Protein AF-B0CF46-F1 (afdb_monomer)

Foldseek 3Di:
DVVVLLVCLQVVPLVPQLVAADPQADPQSCLSNCLVVDDPVSSPVSSLQRPQKDWDDDWDDDPQKIWTWIDSHPPDPDIKIWIWGADPNDIHTRHIDD

Structure (mmCIF, N/CA/C/O backbone):
data_AF-B0CF46-F1
#
_entry.id   AF-B0CF46-F1
#
loop_
_atom_site.group_PDB
_atom_site.id
_atom_site.type_symbol
_atom_site.label_atom_id
_atom_site.label_alt_id
_atom_site.label_comp_id
_atom_site.label_asym_id
_atom_site.label_entity_id
_atom_site.label_seq_id
_atom_site.pdbx_PDB_ins_code
_atom_site.Cartn_x
_atom_site.Cartn_y
_atom_site.Cartn_z
_atom_site.occupancy
_atom_site.B_iso_or_equiv
_atom_site.auth_seq_id
_atom_site.auth_comp_id
_atom_site.auth_asym_id
_atom_site.auth_atom_id
_atom_site.pdbx_PDB_model_num
ATOM 1 N N . MET A 1 1 ? -2.254 -0.646 -8.490 1.00 84.44 1 MET A N 1
ATOM 2 C CA . MET A 1 1 ? -1.391 -1.182 -7.419 1.00 84.44 1 MET A CA 1
ATOM 3 C C . MET A 1 1 ? -1.564 -0.416 -6.115 1.00 84.44 1 MET A C 1
ATOM 5 O O . MET A 1 1 ? -2.171 -0.976 -5.222 1.00 84.44 1 MET A O 1
ATOM 9 N N . ILE A 1 2 ? -1.133 0.850 -6.019 1.00 91.19 2 ILE A N 1
ATOM 10 C CA . ILE A 1 2 ? -1.254 1.672 -4.793 1.00 91.19 2 ILE A CA 1
ATOM 11 C C . ILE A 1 2 ? -2.695 1.760 -4.276 1.00 91.19 2 ILE A C 1
ATOM 13 O O . ILE A 1 2 ? -2.926 1.624 -3.084 1.00 91.19 2 ILE A O 1
ATOM 17 N N . GLN A 1 3 ? -3.675 1.845 -5.179 1.00 91.56 3 GLN A N 1
ATOM 18 C CA . GLN A 1 3 ? -5.095 1.793 -4.821 1.00 91.56 3 GLN A CA 1
ATOM 19 C C . GLN A 1 3 ? -5.465 0.570 -3.958 1.00 91.56 3 GLN A C 1
ATOM 21 O O . GLN A 1 3 ? -6.285 0.693 -3.058 1.00 91.56 3 GLN A O 1
ATOM 26 N N . ARG A 1 4 ? -4.808 -0.585 -4.160 1.00 92.50 4 ARG A N 1
ATOM 27 C CA . ARG A 1 4 ? -5.056 -1.795 -3.360 1.00 92.50 4 ARG A CA 1
ATOM 28 C C . ARG A 1 4 ? -4.682 -1.609 -1.893 1.00 92.50 4 ARG A C 1
ATOM 30 O O . ARG A 1 4 ? -5.364 -2.160 -1.050 1.00 92.50 4 ARG A O 1
ATOM 37 N N . ILE A 1 5 ? -3.658 -0.812 -1.586 1.00 92.81 5 ILE A N 1
ATOM 38 C CA . ILE A 1 5 ? -3.268 -0.484 -0.204 1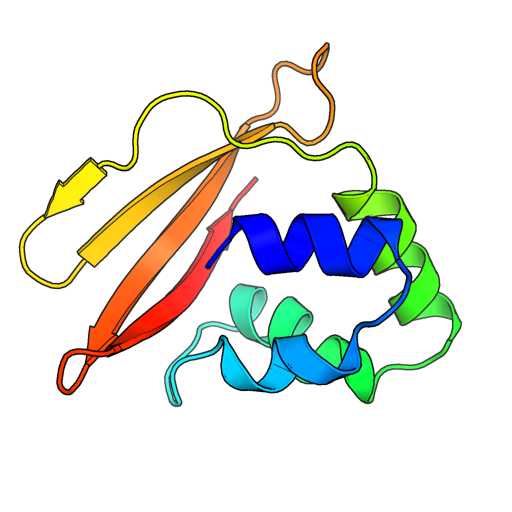.00 92.81 5 ILE A CA 1
ATOM 39 C C . ILE A 1 5 ? -4.436 0.221 0.498 1.00 92.81 5 ILE A C 1
ATOM 41 O O . ILE A 1 5 ? -4.824 -0.146 1.605 1.00 92.81 5 ILE A O 1
ATOM 45 N N . PHE A 1 6 ? -5.044 1.196 -0.181 1.00 93.69 6 PHE A N 1
ATOM 46 C CA . PHE A 1 6 ? -6.148 1.987 0.366 1.00 93.69 6 PHE A CA 1
ATOM 47 C C . PHE A 1 6 ? -7.448 1.180 0.433 1.00 93.69 6 PHE A C 1
ATOM 49 O O . PHE A 1 6 ? -8.193 1.275 1.406 1.00 93.69 6 PHE A O 1
ATOM 56 N N . ASP A 1 7 ? -7.719 0.349 -0.572 1.00 94.25 7 ASP A N 1
ATOM 57 C CA . ASP A 1 7 ? -8.897 -0.519 -0.586 1.00 94.25 7 ASP A CA 1
ATOM 58 C C . ASP A 1 7 ? -8.802 -1.612 0.493 1.00 94.25 7 ASP A C 1
ATOM 60 O O . ASP A 1 7 ? -9.790 -1.892 1.174 1.00 94.25 7 ASP A O 1
ATOM 64 N N . SER A 1 8 ? -7.610 -2.170 0.722 1.00 94.25 8 SER A N 1
ATOM 65 C CA . SER A 1 8 ? -7.331 -3.090 1.830 1.00 94.25 8 SER A CA 1
ATOM 66 C C . SER A 1 8 ? -7.552 -2.439 3.192 1.00 94.25 8 SER A C 1
ATOM 68 O O . SER A 1 8 ? -8.139 -3.062 4.071 1.00 94.25 8 SER A O 1
ATOM 70 N N . ALA A 1 9 ? -7.170 -1.170 3.373 1.00 93.50 9 ALA A N 1
ATOM 71 C CA . ALA A 1 9 ? -7.468 -0.441 4.606 1.00 93.50 9 ALA A CA 1
ATOM 72 C C . ALA A 1 9 ? -8.986 -0.269 4.821 1.00 93.50 9 ALA A C 1
ATOM 74 O O . ALA A 1 9 ? -9.491 -0.517 5.913 1.00 93.50 9 ALA A O 1
ATOM 75 N N . LYS A 1 10 ? -9.738 0.078 3.768 1.00 93.62 10 LYS A N 1
ATOM 76 C CA . LYS A 1 10 ? -11.204 0.250 3.834 1.00 93.62 10 LYS A CA 1
ATOM 77 C C . LYS A 1 10 ? -11.953 -1.051 4.113 1.00 93.62 10 LYS A C 1
ATOM 79 O O . LYS A 1 10 ? -12.924 -1.054 4.863 1.00 93.62 10 LYS A O 1
ATOM 84 N N . THR A 1 11 ? -11.523 -2.143 3.489 1.00 95.44 11 THR A N 1
ATOM 85 C CA . THR A 1 11 ? -12.149 -3.470 3.625 1.00 95.44 11 THR A CA 1
ATOM 86 C C . THR A 1 11 ? -11.623 -4.259 4.820 1.00 95.44 11 THR A C 1
ATOM 88 O O . THR A 1 11 ? -12.223 -5.263 5.194 1.00 95.44 11 THR A O 1
ATOM 91 N N . LYS A 1 12 ? -10.516 -3.806 5.423 1.00 93.62 12 LYS A N 1
ATOM 92 C CA . LYS A 1 12 ? -9.726 -4.518 6.438 1.00 93.62 12 LYS A CA 1
ATOM 93 C C . LYS A 1 12 ? -9.164 -5.866 5.957 1.00 93.62 12 LYS A C 1
ATOM 95 O O . LYS A 1 12 ? -8.689 -6.650 6.774 1.00 93.62 12 LYS A O 1
ATOM 100 N N . ASP A 1 13 ? -9.166 -6.127 4.647 1.00 94.69 13 ASP A N 1
ATOM 101 C CA . ASP A 1 13 ? -8.516 -7.296 4.055 1.00 94.69 13 ASP A CA 1
ATOM 102 C C . ASP A 1 13 ? -7.078 -6.959 3.645 1.00 94.69 13 ASP A C 1
ATOM 104 O O . ASP A 1 13 ? -6.813 -6.395 2.580 1.00 94.69 13 ASP A O 1
ATOM 108 N N . LEU A 1 14 ? -6.136 -7.319 4.516 1.00 93.38 14 LEU A N 1
ATOM 109 C CA . LEU A 1 14 ? -4.705 -7.076 4.329 1.00 93.38 14 LEU A CA 1
ATOM 110 C C . LEU A 1 14 ? -3.973 -8.250 3.651 1.00 93.38 14 LEU A C 1
ATOM 112 O O . LEU A 1 14 ? -2.782 -8.148 3.364 1.00 93.38 14 LEU A O 1
ATOM 116 N N . SER A 1 15 ? -4.669 -9.359 3.371 1.00 90.94 15 SER A N 1
ATOM 117 C CA . SER A 1 15 ? -4.061 -10.623 2.916 1.00 90.94 15 SER A CA 1
ATOM 118 C C . SER A 1 15 ? -3.351 -10.518 1.562 1.00 90.94 15 SER A C 1
ATOM 120 O O . SER A 1 15 ? -2.452 -11.298 1.252 1.00 90.94 15 SER A O 1
ATOM 122 N N . GLN A 1 16 ? -3.750 -9.543 0.743 1.00 88.00 16 GLN A N 1
ATOM 123 C CA . GLN A 1 16 ? -3.242 -9.358 -0.616 1.00 88.00 16 GLN A CA 1
ATOM 124 C C . GLN A 1 16 ? -2.038 -8.409 -0.695 1.00 88.00 16 GLN A C 1
ATOM 126 O O . GLN A 1 16 ? -1.457 -8.263 -1.774 1.00 88.00 16 GLN A O 1
ATOM 131 N N . LEU A 1 17 ? -1.665 -7.754 0.411 1.00 90.75 17 LEU A N 1
ATOM 132 C CA . LEU A 1 17 ? -0.616 -6.731 0.411 1.00 90.75 17 LEU A CA 1
ATOM 133 C C . LEU A 1 17 ? 0.798 -7.319 0.349 1.00 90.75 17 LEU A C 1
ATOM 135 O O . LEU A 1 17 ? 1.688 -6.691 -0.217 1.00 90.75 17 LEU A O 1
ATOM 139 N N . SER A 1 18 ? 0.984 -8.559 0.803 1.00 87.25 18 SER A N 1
ATOM 140 C CA . SER A 1 18 ? 2.261 -9.288 0.726 1.00 87.25 18 SER A CA 1
ATOM 141 C C . SER A 1 18 ? 2.806 -9.448 -0.691 1.00 87.25 18 SER A C 1
ATOM 143 O O . SER A 1 18 ? 4.011 -9.566 -0.889 1.00 87.25 18 SER A O 1
ATOM 145 N N . ARG A 1 19 ? 1.938 -9.380 -1.705 1.00 85.81 19 ARG A N 1
ATOM 146 C CA . ARG A 1 19 ? 2.311 -9.509 -3.122 1.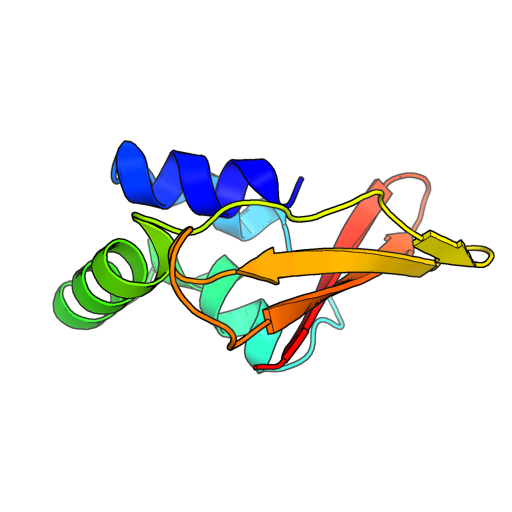00 85.81 19 ARG A CA 1
ATOM 147 C C . ARG A 1 19 ? 2.760 -8.194 -3.761 1.00 85.81 19 ARG A C 1
ATOM 149 O O . ARG A 1 19 ? 3.003 -8.163 -4.963 1.00 85.81 19 ARG A O 1
ATOM 156 N N . LEU A 1 20 ? 2.787 -7.098 -3.000 1.00 86.06 20 LEU A N 1
ATOM 157 C CA . LEU A 1 20 ? 3.074 -5.769 -3.533 1.00 86.06 20 LEU A CA 1
ATOM 158 C C . LEU A 1 20 ? 4.563 -5.410 -3.501 1.00 86.06 20 LEU A C 1
ATOM 160 O O . LEU A 1 20 ? 4.974 -4.549 -4.270 1.00 86.06 20 LEU A O 1
ATOM 164 N N . CYS A 1 21 ? 5.382 -6.021 -2.651 1.00 82.00 21 CYS A N 1
ATOM 165 C CA . CYS A 1 21 ? 6.780 -5.611 -2.518 1.00 82.00 21 CYS A CA 1
ATOM 166 C C . CYS A 1 21 ? 7.692 -6.334 -3.498 1.00 82.00 21 CYS A C 1
ATOM 168 O O . CYS A 1 21 ? 7.514 -7.518 -3.783 1.00 82.00 21 CYS A O 1
ATOM 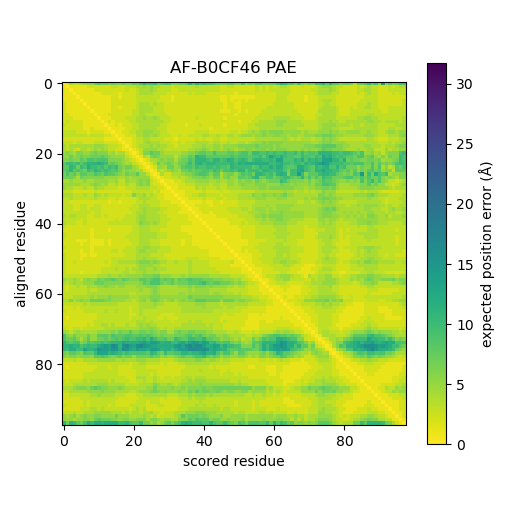170 N N . ALA A 1 22 ? 8.695 -5.603 -3.977 1.00 74.06 22 ALA A N 1
ATOM 171 C CA . ALA A 1 22 ? 9.838 -6.211 -4.636 1.00 74.06 22 ALA A CA 1
ATOM 172 C C . ALA A 1 22 ? 10.666 -6.982 -3.591 1.00 74.06 22 ALA A C 1
ATOM 174 O O . ALA A 1 22 ? 10.676 -6.576 -2.426 1.00 74.06 22 ALA A O 1
ATOM 175 N N . PRO A 1 23 ? 11.420 -8.026 -3.974 1.00 72.25 23 PRO A N 1
ATOM 176 C CA . PRO A 1 23 ? 12.359 -8.694 -3.064 1.00 72.25 23 PRO A CA 1
ATOM 177 C C . PRO A 1 23 ? 13.362 -7.735 -2.393 1.00 72.25 23 PRO A C 1
ATOM 179 O O . PRO A 1 23 ? 13.799 -7.970 -1.273 1.00 72.25 23 PRO A O 1
ATOM 182 N N . GLN A 1 24 ? 13.699 -6.640 -3.074 1.00 72.94 24 GLN A N 1
ATOM 183 C CA . GLN A 1 24 ? 14.607 -5.573 -2.646 1.00 72.94 24 GLN A CA 1
ATOM 184 C C . GLN A 1 24 ? 13.874 -4.295 -2.205 1.00 72.94 24 GLN A C 1
ATOM 186 O O . GLN A 1 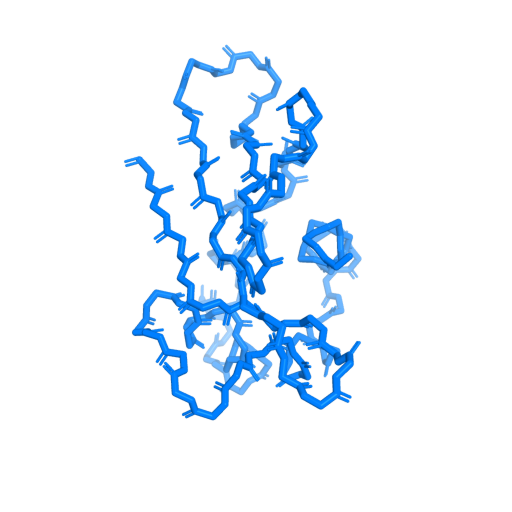24 ? 14.417 -3.194 -2.308 1.00 72.94 24 GLN A O 1
ATOM 191 N N . ALA A 1 25 ? 12.622 -4.421 -1.765 1.00 79.44 25 ALA A N 1
ATOM 192 C CA . ALA A 1 25 ? 11.867 -3.322 -1.181 1.00 79.44 25 ALA A CA 1
ATOM 193 C C . ALA A 1 25 ? 12.598 -2.723 0.038 1.00 79.44 25 ALA A C 1
ATOM 195 O O . ALA A 1 25 ? 13.178 -3.435 0.860 1.00 79.44 25 ALA A O 1
ATOM 196 N N . GLU A 1 26 ? 12.574 -1.394 0.156 1.00 82.25 26 GLU A N 1
ATOM 197 C CA . GLU A 1 26 ? 13.084 -0.713 1.344 1.00 82.25 26 GLU A CA 1
ATOM 198 C C . GLU A 1 26 ? 12.163 -0.968 2.545 1.00 82.25 26 GLU A C 1
ATOM 200 O O . GLU A 1 26 ? 10.978 -1.280 2.406 1.00 82.25 26 GLU A O 1
ATOM 205 N N . THR A 1 27 ? 12.687 -0.737 3.750 1.00 76.94 27 THR A N 1
ATOM 206 C CA . THR A 1 27 ? 11.978 -0.955 5.019 1.00 76.94 27 THR A CA 1
ATOM 207 C C . THR A 1 27 ? 10.587 -0.319 5.059 1.00 76.94 27 THR A C 1
ATOM 209 O O . THR A 1 27 ? 9.666 -0.899 5.629 1.00 76.94 27 THR A O 1
ATOM 212 N N . THR A 1 28 ? 10.397 0.853 4.442 1.00 79.81 28 THR A N 1
ATOM 213 C CA . THR A 1 28 ? 9.079 1.503 4.407 1.00 79.81 28 THR A CA 1
ATOM 214 C C . THR A 1 28 ? 8.074 0.696 3.591 1.00 79.81 28 THR A C 1
ATOM 216 O O . THR A 1 28 ? 6.950 0.498 4.037 1.00 79.81 28 THR A O 1
ATOM 219 N N . ALA A 1 29 ? 8.466 0.146 2.443 1.00 82.12 29 ALA A N 1
ATOM 220 C CA . ALA A 1 29 ? 7.602 -0.744 1.677 1.00 82.12 29 ALA A CA 1
ATOM 221 C C . ALA A 1 29 ? 7.321 -2.060 2.427 1.00 82.12 29 ALA A C 1
ATOM 223 O O . ALA A 1 29 ? 6.174 -2.510 2.423 1.00 82.12 29 ALA A O 1
ATOM 224 N N . ASN A 1 30 ? 8.299 -2.611 3.156 1.00 82.38 30 ASN A N 1
ATOM 225 C CA . ASN A 1 30 ? 8.117 -3.849 3.930 1.00 82.38 30 ASN A CA 1
ATOM 226 C C . ASN A 1 30 ? 6.986 -3.742 4.961 1.00 82.38 30 ASN A C 1
ATOM 228 O O . ASN A 1 30 ? 6.200 -4.677 5.091 1.00 82.38 30 ASN A O 1
ATOM 232 N N . ILE A 1 31 ? 6.811 -2.576 5.601 1.00 85.69 31 ILE A N 1
ATOM 233 C CA . ILE A 1 31 ? 5.693 -2.332 6.535 1.00 85.69 31 ILE A CA 1
ATOM 234 C C . ILE A 1 31 ? 4.336 -2.605 5.871 1.00 85.69 31 ILE A C 1
ATOM 236 O O . ILE A 1 31 ? 3.435 -3.123 6.521 1.00 85.69 31 ILE A O 1
ATOM 240 N N . ILE A 1 32 ? 4.171 -2.263 4.590 1.00 88.06 32 ILE A N 1
ATOM 241 C CA . ILE A 1 32 ? 2.916 -2.486 3.857 1.00 88.06 32 ILE A CA 1
ATOM 242 C C . ILE A 1 32 ? 2.745 -3.963 3.499 1.00 88.06 32 ILE A C 1
ATOM 244 O O . ILE A 1 32 ? 1.631 -4.475 3.539 1.00 88.06 32 ILE A O 1
ATOM 248 N N . CYS A 1 33 ? 3.821 -4.650 3.135 1.00 86.62 33 CYS A N 1
ATOM 249 C CA . CYS A 1 33 ? 3.737 -6.010 2.607 1.00 86.62 33 CYS A CA 1
ATOM 250 C C . CYS A 1 33 ? 3.685 -7.079 3.700 1.00 86.62 33 CYS A C 1
ATOM 252 O O . CYS A 1 33 ? 3.069 -8.123 3.512 1.00 86.62 33 CYS A O 1
ATOM 254 N N . GLU A 1 34 ? 4.256 -6.803 4.866 1.00 90.19 34 GLU A N 1
ATOM 255 C CA . GLU A 1 34 ? 4.261 -7.724 6.007 1.00 90.19 34 GLU A CA 1
ATOM 256 C C . GLU A 1 34 ? 3.079 -7.492 6.957 1.00 90.19 34 GLU A C 1
ATOM 258 O O . GLU A 1 34 ? 2.885 -8.242 7.914 1.00 90.19 34 GLU A O 1
ATOM 263 N N . ILE A 1 35 ? 2.240 -6.483 6.695 1.00 93.31 35 ILE A N 1
ATOM 264 C CA . ILE A 1 35 ? 1.151 -6.108 7.603 1.00 93.31 35 ILE A CA 1
ATOM 265 C C . ILE A 1 35 ? 0.121 -7.231 7.814 1.00 93.31 35 ILE A C 1
ATOM 267 O O . ILE A 1 35 ? -0.549 -7.252 8.846 1.00 93.31 35 ILE A O 1
ATOM 271 N N . SER A 1 36 ? 0.001 -8.200 6.894 1.00 91.19 36 SER A N 1
ATOM 272 C CA 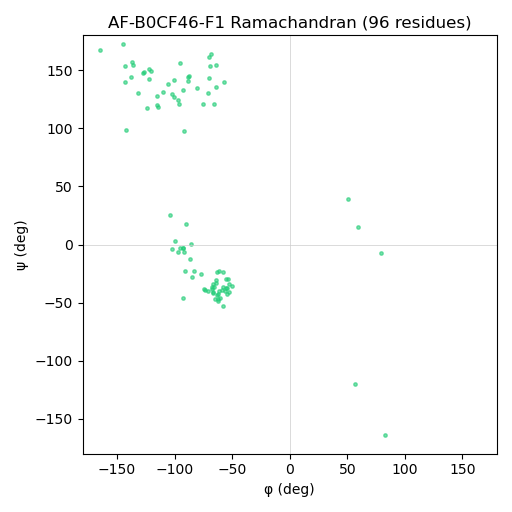. SER A 1 36 ? -0.872 -9.368 7.098 1.00 91.19 36 SER A CA 1
ATOM 273 C C . SER A 1 36 ? -0.425 -10.240 8.274 1.00 91.19 36 SER A C 1
ATOM 275 O O . SER A 1 36 ? -1.278 -10.799 8.965 1.00 91.19 36 SER A O 1
ATOM 277 N N . GLU A 1 37 ? 0.877 -10.286 8.556 1.00 92.00 37 GLU A N 1
ATOM 278 C CA . GLU A 1 37 ? 1.495 -11.098 9.615 1.00 92.00 37 GLU A CA 1
ATOM 279 C C . GLU A 1 37 ? 1.749 -10.298 10.904 1.00 92.00 37 GLU A C 1
ATOM 281 O O . GLU A 1 37 ? 2.122 -10.858 11.933 1.00 92.00 37 GLU A O 1
ATOM 286 N N . ALA A 1 38 ? 1.520 -8.984 10.870 1.00 92.81 38 ALA A N 1
ATOM 287 C CA . ALA A 1 38 ? 1.736 -8.095 12.003 1.00 92.81 38 ALA A CA 1
ATOM 288 C C . ALA A 1 38 ? 0.749 -8.338 13.163 1.00 92.81 38 ALA A C 1
ATOM 290 O O . ALA A 1 38 ? -0.314 -8.960 13.011 1.00 92.81 38 ALA A O 1
ATOM 291 N N . GLN A 1 39 ? 1.090 -7.796 14.336 1.00 95.44 39 GLN A N 1
ATOM 292 C CA . GLN A 1 39 ? 0.224 -7.841 15.514 1.00 95.44 39 GLN A CA 1
ATOM 293 C C . GLN A 1 39 ? -1.081 -7.055 15.281 1.00 95.44 39 GLN A C 1
ATOM 295 O O . GLN A 1 39 ? -1.109 -6.128 14.463 1.00 95.44 39 GLN A O 1
ATOM 300 N N . PRO A 1 40 ? -2.178 -7.394 15.987 1.00 94.88 40 PRO A N 1
ATOM 301 C CA . PRO A 1 40 ? -3.466 -6.722 15.811 1.00 94.88 40 PRO A CA 1
ATOM 302 C C . PRO A 1 40 ? -3.406 -5.192 15.936 1.00 94.88 40 PRO A C 1
ATOM 304 O O . PRO A 1 40 ? -3.985 -4.496 15.106 1.00 94.88 40 PRO A O 1
ATOM 307 N N . ASP A 1 41 ? -2.645 -4.655 16.893 1.00 95.50 41 ASP A N 1
ATOM 308 C CA . ASP A 1 41 ? -2.514 -3.205 17.096 1.00 95.50 41 ASP A CA 1
ATOM 309 C C . ASP A 1 41 ? -1.802 -2.509 15.922 1.00 95.50 41 ASP A C 1
ATOM 311 O O . ASP A 1 41 ? -2.115 -1.373 15.564 1.00 95.50 41 ASP A O 1
ATOM 315 N N . GLN A 1 42 ? -0.844 -3.190 15.291 1.00 93.50 42 GLN A N 1
ATOM 316 C CA . GLN A 1 42 ? -0.139 -2.691 14.113 1.00 93.50 42 GLN A CA 1
ATOM 317 C C . GLN A 1 42 ? -1.062 -2.679 12.892 1.00 93.50 42 GLN A C 1
ATOM 319 O O . GLN A 1 42 ? -1.054 -1.713 12.127 1.00 93.50 42 GLN A O 1
ATOM 324 N N . LYS A 1 43 ? -1.896 -3.714 12.738 1.00 94.62 43 LYS A N 1
ATOM 325 C CA . LYS A 1 43 ? -2.923 -3.786 11.688 1.00 94.62 43 LYS A CA 1
ATOM 326 C C . LYS A 1 43 ? -3.954 -2.672 11.832 1.00 94.62 43 LYS A C 1
ATOM 328 O O . LYS A 1 43 ? -4.301 -2.043 10.836 1.00 94.62 43 LYS A O 1
ATOM 333 N N . GLU A 1 44 ? -4.402 -2.389 13.053 1.00 95.44 44 GLU A N 1
ATOM 334 C CA . GLU A 1 44 ? -5.315 -1.273 13.331 1.00 95.44 44 GLU A CA 1
ATOM 335 C C . GLU A 1 44 ? -4.680 0.074 12.980 1.00 95.44 44 GLU A C 1
ATOM 337 O O . GLU A 1 44 ? -5.255 0.831 12.202 1.00 95.44 44 GLU A O 1
ATOM 342 N N . LYS A 1 45 ? -3.444 0.328 13.432 1.00 93.12 45 LYS A N 1
ATOM 343 C CA . LYS A 1 45 ? -2.698 1.545 13.066 1.00 93.12 45 LYS A CA 1
ATOM 344 C C . LYS A 1 45 ? -2.554 1.704 11.554 1.00 93.12 45 LYS A C 1
ATOM 346 O O . LYS A 1 45 ? -2.652 2.817 11.045 1.00 93.12 45 LYS A O 1
ATOM 351 N N . PHE A 1 46 ? -2.314 0.614 10.827 1.00 93.19 46 PHE A N 1
ATOM 352 C CA . PHE A 1 46 ? -2.240 0.635 9.368 1.00 93.19 46 PHE A CA 1
ATOM 353 C C . PHE A 1 46 ? -3.580 1.005 8.730 1.00 93.19 46 PHE A C 1
ATOM 355 O O . PHE A 1 46 ? -3.620 1.851 7.834 1.00 93.19 46 PHE A O 1
ATOM 362 N N . VAL A 1 47 ? -4.669 0.380 9.190 1.00 94.75 47 VAL A N 1
ATOM 363 C CA . VAL A 1 47 ? -6.021 0.682 8.714 1.00 94.75 47 VAL A CA 1
ATOM 364 C C . VAL A 1 47 ? -6.318 2.156 8.945 1.00 94.75 47 VAL A C 1
ATOM 366 O O . VAL A 1 47 ? -6.612 2.854 7.981 1.00 94.75 47 VAL A O 1
ATOM 369 N N . ASP A 1 48 ? -6.146 2.651 10.168 1.00 92.88 48 ASP A N 1
ATOM 370 C CA . ASP A 1 48 ? -6.421 4.047 10.517 1.00 92.88 48 ASP A CA 1
ATOM 371 C C . ASP A 1 48 ? -5.587 5.024 9.684 1.00 92.88 48 ASP A C 1
ATOM 373 O O . ASP A 1 48 ? -6.093 6.045 9.217 1.00 92.88 48 ASP A O 1
ATOM 377 N N . ARG A 1 49 ? -4.319 4.679 9.432 1.00 89.31 49 ARG A N 1
ATOM 378 C CA . ARG A 1 49 ? -3.402 5.474 8.611 1.00 89.31 49 ARG A CA 1
ATOM 379 C C . ARG A 1 49 ? -3.894 5.614 7.169 1.00 89.31 49 ARG A C 1
ATOM 381 O O . ARG A 1 49 ? -3.888 6.715 6.629 1.00 89.31 49 ARG A O 1
ATOM 388 N N . PHE A 1 50 ? -4.318 4.526 6.529 1.00 92.19 50 PHE A N 1
ATOM 389 C CA . PHE A 1 50 ? -4.634 4.528 5.095 1.00 92.19 50 PHE A CA 1
ATOM 390 C C . PHE A 1 50 ? -6.132 4.583 4.766 1.00 92.19 50 PHE A C 1
ATOM 392 O O . PHE A 1 50 ? -6.485 4.711 3.593 1.00 92.19 50 PHE A O 1
ATOM 399 N N . LEU A 1 51 ? -7.018 4.546 5.767 1.00 93.88 51 LEU A N 1
ATOM 400 C CA . LEU A 1 51 ? -8.474 4.511 5.591 1.00 93.88 51 LEU A CA 1
ATOM 401 C C . LEU A 1 51 ? -8.996 5.659 4.718 1.00 93.88 51 LEU A C 1
ATOM 403 O O . LEU A 1 51 ? -9.854 5.454 3.854 1.00 93.88 51 LEU A O 1
ATOM 407 N N . THR A 1 52 ? -8.471 6.867 4.933 1.00 92.25 52 THR A N 1
ATOM 408 C CA . THR A 1 52 ? -8.880 8.074 4.200 1.00 92.25 52 THR A CA 1
ATOM 409 C C . THR A 1 52 ? -7.931 8.455 3.069 1.00 92.25 52 THR A C 1
ATOM 411 O O . THR A 1 52 ? -8.146 9.488 2.430 1.00 92.25 52 THR A O 1
ATOM 414 N N . ALA A 1 53 ? -6.897 7.648 2.816 1.00 92.06 53 ALA A N 1
ATOM 415 C CA . ALA A 1 53 ? -5.868 7.982 1.848 1.00 92.06 53 ALA A CA 1
ATOM 416 C C . ALA A 1 53 ? -6.401 7.925 0.410 1.00 92.06 53 ALA A C 1
ATOM 418 O O . ALA A 1 53 ? -7.243 7.090 0.057 1.00 92.06 53 ALA A O 1
ATOM 419 N N . GLN A 1 54 ? -5.919 8.841 -0.430 1.00 92.75 54 GLN A N 1
ATOM 420 C CA . GLN A 1 54 ? -6.349 8.965 -1.823 1.00 92.75 54 GLN A CA 1
ATOM 421 C C . GLN A 1 54 ? -5.187 9.344 -2.732 1.00 92.75 54 GLN A C 1
ATOM 423 O O . GLN A 1 54 ? -4.361 10.187 -2.386 1.00 92.75 54 GLN A O 1
ATOM 428 N N . ILE A 1 55 ? -5.147 8.741 -3.922 1.00 93.19 55 ILE A N 1
ATOM 429 C CA . ILE A 1 55 ? -4.202 9.122 -4.976 1.00 93.19 55 ILE A CA 1
ATOM 430 C C . ILE A 1 55 ? -4.515 10.553 -5.417 1.00 93.19 55 ILE A C 1
ATOM 432 O O . ILE A 1 55 ? -5.674 10.910 -5.629 1.00 93.19 55 ILE A O 1
ATOM 436 N N . ARG A 1 56 ? -3.472 11.370 -5.571 1.00 90.69 56 ARG A N 1
ATOM 437 C CA . ARG A 1 56 ? -3.573 12.765 -5.989 1.00 90.69 56 ARG A CA 1
ATOM 438 C C . ARG A 1 56 ? -2.720 13.002 -7.226 1.00 90.69 56 ARG A C 1
ATOM 440 O O . ARG A 1 56 ? -1.497 12.922 -7.174 1.00 90.69 56 ARG A O 1
ATOM 447 N N . GLY A 1 57 ? -3.379 13.381 -8.316 1.00 87.31 57 GLY A N 1
ATOM 448 C CA . GLY A 1 57 ? -2.725 13.628 -9.597 1.00 87.31 57 GLY A CA 1
ATOM 449 C C . GLY A 1 57 ? -2.489 12.349 -10.400 1.00 87.31 57 GLY A C 1
ATOM 450 O O . GLY A 1 57 ? -3.109 11.317 -10.153 1.00 87.31 57 GLY A O 1
ATOM 451 N N . SER A 1 58 ? -1.614 12.455 -11.398 1.00 89.88 58 SER A N 1
ATOM 452 C CA . SER A 1 58 ? -1.274 11.352 -12.302 1.00 89.88 58 SER A CA 1
ATOM 453 C C . SER A 1 58 ? -0.021 10.616 -11.833 1.00 89.88 58 SER A C 1
ATOM 455 O O . SER A 1 58 ? 0.817 11.181 -11.132 1.00 89.88 58 SER A O 1
ATOM 457 N N . THR A 1 59 ? 0.116 9.353 -12.235 1.00 94.44 59 THR A N 1
ATOM 458 C CA . THR A 1 59 ? 1.356 8.590 -12.049 1.00 94.44 59 THR A CA 1
ATOM 459 C C . THR A 1 59 ? 2.440 9.114 -12.988 1.00 94.44 59 THR A C 1
ATOM 461 O O . THR A 1 59 ? 2.210 9.253 -14.188 1.00 94.44 59 THR A O 1
ATOM 464 N N . GLU A 1 60 ? 3.620 9.387 -12.443 1.00 95.75 60 GLU A N 1
ATOM 465 C CA . GLU A 1 60 ? 4.794 9.834 -13.195 1.00 95.75 60 GLU A CA 1
ATOM 466 C C . GLU A 1 60 ? 5.680 8.619 -13.494 1.00 95.75 60 GLU A C 1
ATOM 468 O O . GLU A 1 60 ? 6.111 7.941 -12.565 1.00 95.75 60 GLU A O 1
ATOM 473 N N . PHE A 1 61 ? 5.950 8.328 -14.768 1.00 95.31 61 PHE A N 1
ATOM 474 C CA . PHE A 1 61 ? 6.788 7.198 -15.186 1.00 95.31 61 PHE A CA 1
ATOM 475 C C . PHE A 1 61 ? 8.158 7.682 -15.668 1.00 95.31 61 PHE A C 1
ATOM 477 O O . PHE A 1 61 ? 8.246 8.656 -16.413 1.00 95.31 61 PHE A O 1
ATOM 484 N N . SER A 1 62 ? 9.220 6.974 -15.284 1.00 93.62 62 SER A N 1
ATOM 485 C CA . SER A 1 62 ? 10.588 7.213 -15.749 1.00 93.62 62 SER A CA 1
ATOM 486 C C . SER A 1 62 ? 11.306 5.877 -15.937 1.00 93.62 62 SER A C 1
ATOM 488 O O . SER A 1 62 ? 11.762 5.250 -14.976 1.00 93.62 62 SER A O 1
ATOM 490 N N . GLY A 1 63 ? 11.353 5.401 -17.184 1.00 94.06 63 GLY A N 1
ATOM 491 C CA . GLY A 1 63 ? 11.890 4.081 -17.518 1.00 94.06 63 GLY A CA 1
ATOM 492 C C . GLY A 1 63 ? 11.164 2.972 -16.753 1.00 94.06 63 GLY A C 1
ATOM 493 O O . GLY A 1 63 ? 9.948 2.837 -16.856 1.00 94.06 63 GLY A O 1
ATOM 494 N N . TYR A 1 64 ? 11.913 2.217 -15.950 1.00 94.56 64 TYR A N 1
ATOM 495 C CA . TYR A 1 64 ? 11.396 1.135 -15.104 1.00 94.56 64 TYR A CA 1
ATOM 496 C C . TYR A 1 64 ? 10.974 1.601 -13.707 1.00 94.56 64 TYR A C 1
ATOM 498 O O . TYR A 1 64 ? 10.858 0.788 -12.798 1.00 94.56 64 TYR A O 1
ATOM 506 N N . THR A 1 65 ? 10.766 2.901 -13.504 1.00 94.62 65 THR A N 1
ATOM 507 C CA . THR A 1 65 ? 10.306 3.454 -12.225 1.00 94.62 65 THR A CA 1
ATOM 508 C C . THR A 1 65 ? 9.009 4.230 -12.402 1.00 94.62 65 THR A C 1
ATOM 510 O O . THR A 1 65 ? 8.748 4.793 -13.470 1.00 94.62 65 THR A O 1
ATOM 513 N N . ALA A 1 66 ? 8.186 4.263 -11.356 1.00 95.81 66 ALA A N 1
ATOM 514 C CA . ALA A 1 66 ? 6.981 5.077 -11.318 1.00 95.81 66 ALA A CA 1
ATOM 515 C C . ALA A 1 66 ? 6.822 5.760 -9.958 1.00 95.81 66 ALA A C 1
ATOM 517 O O . ALA A 1 66 ? 7.137 5.187 -8.920 1.00 95.81 66 ALA A O 1
ATOM 518 N N . THR A 1 67 ? 6.305 6.984 -9.961 1.00 96.06 67 THR A N 1
ATOM 519 C CA . THR A 1 67 ? 5.961 7.737 -8.756 1.00 96.06 67 THR A CA 1
ATOM 520 C C . THR A 1 67 ? 4.457 7.967 -8.707 1.00 96.06 67 THR A C 1
ATOM 522 O O . THR A 1 67 ? 3.859 8.485 -9.651 1.00 96.06 67 THR A O 1
ATOM 525 N N . VAL A 1 68 ? 3.840 7.613 -7.581 1.00 95.50 68 VAL A N 1
ATOM 526 C CA . VAL A 1 68 ? 2.433 7.901 -7.291 1.00 95.50 68 VAL A CA 1
ATOM 527 C C . VAL A 1 68 ? 2.367 8.845 -6.102 1.00 95.50 68 VAL A C 1
ATOM 529 O O . VAL A 1 68 ? 2.827 8.520 -5.009 1.00 95.50 68 VAL A O 1
ATOM 532 N N . LYS A 1 69 ? 1.771 10.015 -6.318 1.00 94.19 69 LYS A N 1
ATOM 533 C CA . LYS A 1 69 ? 1.466 10.970 -5.254 1.00 94.19 69 LYS A CA 1
ATOM 534 C C . LYS A 1 69 ? 0.092 10.659 -4.673 1.00 94.19 69 LYS A C 1
ATOM 536 O O . LYS A 1 69 ? -0.845 10.321 -5.396 1.00 94.19 69 LYS A O 1
ATOM 541 N N . ALA A 1 70 ? -0.029 10.774 -3.365 1.00 93.44 70 ALA A N 1
ATOM 542 C CA . ALA A 1 70 ? -1.268 10.587 -2.632 1.00 93.44 70 ALA A CA 1
ATOM 543 C C . ALA A 1 70 ? -1.329 11.558 -1.452 1.00 93.44 70 ALA A C 1
ATOM 545 O O . ALA A 1 70 ? -0.369 12.262 -1.157 1.00 93.44 70 ALA A O 1
ATOM 546 N N . VAL A 1 71 ? -2.473 11.612 -0.789 1.00 92.62 71 VAL A N 1
ATOM 547 C CA . VAL A 1 71 ? -2.679 12.347 0.460 1.00 92.62 71 VAL A CA 1
ATOM 548 C C . VAL A 1 71 ? -3.287 11.411 1.489 1.00 92.62 71 VAL A C 1
ATOM 550 O O . VAL A 1 71 ? -4.053 10.517 1.130 1.00 92.62 71 VAL A O 1
ATOM 553 N N . MET A 1 72 ? -2.954 11.627 2.760 1.00 87.31 72 MET A N 1
ATOM 554 C CA . MET A 1 72 ? -3.478 10.851 3.891 1.00 87.31 72 MET A CA 1
ATOM 555 C C . MET A 1 72 ? -4.974 11.090 4.120 1.00 87.31 72 MET A C 1
ATOM 557 O O . MET A 1 72 ? -5.724 10.160 4.408 1.00 87.31 72 MET A O 1
ATOM 561 N N . SER A 1 73 ? -5.429 12.325 3.912 1.00 85.12 73 SER A N 1
ATOM 562 C CA . SER A 1 73 ? -6.846 12.681 3.851 1.00 85.12 73 SER A CA 1
ATOM 563 C C . SER A 1 73 ? -7.061 13.760 2.785 1.00 85.12 73 SER A C 1
ATOM 565 O O . SER A 1 73 ? -6.153 14.562 2.558 1.00 85.12 73 SER A O 1
ATOM 567 N N . PRO A 1 74 ? -8.256 13.865 2.172 1.00 75.44 74 PRO A N 1
ATOM 568 C CA . PRO A 1 74 ? -8.526 14.824 1.091 1.00 75.44 74 PRO A CA 1
ATOM 569 C C . PRO A 1 74 ? -8.226 16.288 1.442 1.00 75.44 74 PRO A C 1
ATOM 571 O O . PRO A 1 74 ? -7.861 17.074 0.571 1.00 75.44 74 PRO A O 1
ATOM 574 N N . ASN A 1 75 ? -8.351 16.638 2.726 1.00 76.94 75 ASN A N 1
ATOM 575 C CA . ASN A 1 75 ? -8.169 17.998 3.234 1.00 76.94 75 ASN A CA 1
ATOM 576 C C . ASN A 1 75 ? -6.751 18.268 3.766 1.00 76.94 75 ASN A C 1
ATOM 578 O O . ASN A 1 75 ? -6.467 19.384 4.198 1.00 76.94 75 ASN A O 1
ATOM 582 N N . GLN A 1 76 ? -5.867 17.266 3.782 1.00 76.19 76 GLN A N 1
ATOM 583 C CA . GLN A 1 76 ? -4.499 17.433 4.265 1.00 76.19 76 GLN A CA 1
ATOM 584 C C . GLN A 1 76 ? -3.558 17.903 3.153 1.00 76.19 76 GLN A C 1
ATOM 586 O O . GLN A 1 76 ? -3.686 17.523 1.988 1.00 76.19 76 GLN A O 1
ATOM 591 N N . GLN A 1 77 ? -2.585 18.734 3.536 1.00 73.88 77 GLN A N 1
ATOM 592 C CA . GLN A 1 77 ? -1.506 19.161 2.642 1.00 73.88 77 GLN A CA 1
ATOM 593 C C . GLN A 1 77 ? -0.368 18.138 2.563 1.00 73.88 77 GLN A C 1
ATOM 595 O O . GLN A 1 77 ? 0.342 18.117 1.560 1.00 73.88 77 GLN A O 1
ATOM 600 N N . ASN A 1 78 ? -0.221 17.276 3.575 1.00 78.88 78 ASN A N 1
ATOM 601 C CA . ASN A 1 78 ? 0.840 16.275 3.608 1.00 78.88 78 ASN A CA 1
ATOM 602 C C . ASN A 1 78 ? 0.633 15.257 2.484 1.00 78.88 78 ASN A C 1
ATOM 604 O O . ASN A 1 78 ? -0.414 14.604 2.391 1.00 78.88 78 ASN A O 1
ATOM 608 N N . SER A 1 79 ? 1.635 15.157 1.614 1.00 86.12 79 SER A N 1
ATOM 609 C CA . SER A 1 79 ? 1.613 14.276 0.457 1.00 86.12 79 SER A CA 1
ATOM 610 C C . SER A 1 79 ? 2.415 13.017 0.733 1.00 86.12 79 SER A C 1
ATOM 612 O O . SER A 1 79 ? 3.598 13.092 1.031 1.00 86.12 79 SER A O 1
ATOM 614 N N . LEU A 1 80 ? 1.795 11.866 0.522 1.00 90.94 80 LEU A N 1
ATOM 615 C CA . LEU A 1 80 ? 2.497 10.598 0.440 1.00 90.94 80 LEU A CA 1
ATOM 616 C C . LEU A 1 80 ? 3.091 10.450 -0.955 1.00 90.94 80 LEU A C 1
ATOM 618 O O . LEU A 1 80 ? 2.408 10.671 -1.962 1.00 90.94 80 LEU A O 1
ATOM 622 N N . LYS A 1 81 ? 4.343 10.018 -1.023 1.00 93.69 81 LYS A N 1
ATOM 623 C CA . LYS A 1 81 ? 5.001 9.650 -2.272 1.00 93.69 81 LYS A CA 1
ATOM 624 C C . LYS A 1 81 ? 5.306 8.162 -2.248 1.00 93.69 81 LYS A C 1
ATOM 626 O O . LYS A 1 81 ? 6.077 7.709 -1.412 1.00 93.69 81 LYS A O 1
ATOM 631 N N . PHE A 1 82 ? 4.731 7.416 -3.181 1.00 94.19 82 PHE A N 1
ATOM 632 C CA . PHE A 1 82 ? 5.048 6.010 -3.407 1.00 94.19 82 PHE A CA 1
ATOM 633 C C . PHE A 1 82 ? 5.959 5.896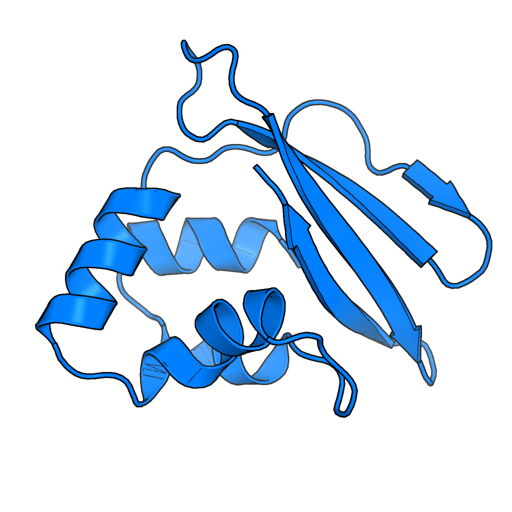 -4.618 1.00 94.19 82 PHE A C 1
ATOM 635 O O . PHE A 1 82 ? 5.639 6.426 -5.683 1.00 94.19 82 PHE A O 1
ATOM 642 N N . GLU A 1 83 ? 7.068 5.186 -4.461 1.00 93.88 83 GLU A N 1
ATOM 643 C CA . GLU A 1 83 ? 7.991 4.879 -5.546 1.00 93.88 83 GLU A CA 1
ATOM 644 C C . GLU A 1 83 ? 7.905 3.390 -5.868 1.00 93.88 83 GLU A C 1
ATOM 646 O O . GLU A 1 83 ? 7.910 2.529 -4.981 1.00 93.88 83 GLU A O 1
ATOM 651 N N . LEU A 1 84 ? 7.771 3.104 -7.157 1.00 94.31 84 LEU A N 1
ATOM 652 C CA . LEU A 1 84 ? 7.614 1.772 -7.703 1.00 94.31 84 LEU A CA 1
ATOM 653 C C . LEU A 1 84 ? 8.748 1.467 -8.670 1.00 94.31 84 LEU A C 1
ATOM 655 O O . LEU A 1 84 ? 9.213 2.356 -9.386 1.00 94.31 84 LEU A O 1
ATOM 659 N N . ILE A 1 85 ? 9.100 0.191 -8.747 1.00 93.50 85 ILE A N 1
ATOM 660 C CA . ILE A 1 85 ? 10.049 -0.354 -9.714 1.00 93.50 85 ILE A CA 1
ATOM 661 C C . ILE A 1 85 ? 9.372 -1.448 -10.539 1.00 93.50 85 ILE A C 1
ATOM 663 O O . ILE A 1 85 ? 8.539 -2.199 -10.027 1.00 93.50 85 ILE A O 1
ATOM 667 N N . GLN A 1 86 ? 9.693 -1.520 -11.827 1.00 93.50 86 GLN A N 1
ATOM 668 C CA . GLN A 1 86 ? 9.242 -2.580 -12.712 1.00 93.50 86 GLN A CA 1
ATOM 669 C C . GLN A 1 86 ? 10.322 -3.649 -12.843 1.00 93.50 86 GLN A C 1
ATOM 671 O O . GLN A 1 86 ? 11.432 -3.364 -13.284 1.00 93.50 86 GLN A O 1
ATOM 676 N N . GLU A 1 87 ? 9.962 -4.893 -12.547 1.00 90.19 87 GLU A N 1
ATOM 677 C CA . GLU A 1 87 ? 10.831 -6.053 -12.720 1.00 90.19 87 GLU A CA 1
ATOM 678 C C . GLU A 1 87 ? 10.095 -7.175 -13.433 1.00 90.19 87 GLU A C 1
ATOM 680 O O . GLU A 1 87 ? 8.978 -7.546 -13.062 1.00 90.19 87 GLU A O 1
ATOM 685 N N . ASN A 1 88 ? 10.713 -7.724 -14.481 1.00 87.94 88 ASN A N 1
ATOM 686 C CA . ASN A 1 88 ? 10.123 -8.786 -15.302 1.00 87.94 88 ASN A CA 1
ATOM 687 C C . ASN A 1 88 ? 8.691 -8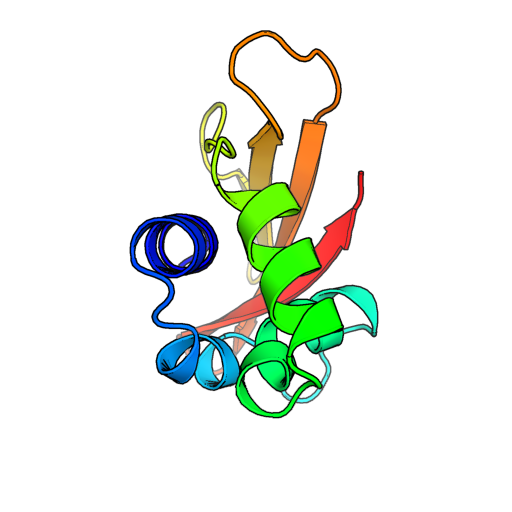.445 -15.771 1.00 87.94 88 ASN A C 1
ATOM 689 O O . ASN A 1 88 ? 7.799 -9.290 -15.755 1.00 87.94 88 ASN A O 1
ATOM 693 N N . GLY A 1 89 ? 8.457 -7.175 -16.125 1.00 89.31 89 GLY A N 1
ATOM 694 C CA . GLY A 1 89 ? 7.158 -6.656 -16.570 1.00 89.31 89 GLY A CA 1
ATOM 695 C C . GLY A 1 89 ? 6.148 -6.348 -15.456 1.00 89.31 89 GLY A C 1
ATOM 696 O O . GLY A 1 89 ? 5.124 -5.725 -15.732 1.00 89.31 89 GLY A O 1
ATOM 697 N N . ASN A 1 90 ? 6.438 -6.705 -14.203 1.00 90.62 90 ASN A N 1
ATOM 698 C CA . ASN A 1 90 ? 5.555 -6.491 -13.058 1.00 90.62 90 ASN A CA 1
ATOM 699 C C . ASN A 1 90 ? 5.989 -5.272 -12.245 1.00 90.62 90 ASN A C 1
ATOM 701 O O . ASN A 1 90 ? 7.178 -5.032 -12.070 1.00 90.62 90 ASN A O 1
ATOM 705 N N . TRP A 1 91 ? 5.021 -4.506 -11.746 1.00 92.19 91 TRP A N 1
ATOM 706 C CA . TRP A 1 91 ? 5.279 -3.340 -10.904 1.00 92.19 91 TRP A CA 1
ATOM 707 C C . TRP A 1 91 ? 5.244 -3.716 -9.432 1.00 92.19 91 TRP A C 1
ATOM 709 O O . TRP A 1 91 ? 4.291 -4.348 -8.974 1.00 92.19 91 TRP A O 1
ATOM 719 N N . TYR A 1 92 ? 6.251 -3.248 -8.706 1.00 92.38 92 TYR A N 1
ATOM 720 C CA . TYR A 1 92 ? 6.441 -3.507 -7.293 1.00 92.38 92 TYR A CA 1
ATOM 721 C C . TYR A 1 92 ? 6.605 -2.206 -6.514 1.00 92.38 92 TYR A C 1
ATOM 723 O O . TYR A 1 92 ? 7.152 -1.231 -7.027 1.00 92.38 92 TYR A O 1
ATOM 731 N N . LEU A 1 93 ? 6.149 -2.190 -5.265 1.00 92.81 93 LEU A N 1
ATOM 732 C CA . LEU A 1 93 ? 6.391 -1.095 -4.346 1.00 92.81 93 LEU A CA 1
ATOM 733 C C . LEU A 1 93 ? 7.841 -1.194 -3.874 1.00 92.81 93 LEU A C 1
ATOM 735 O O . LEU A 1 93 ? 8.236 -2.203 -3.292 1.00 92.81 93 LEU A O 1
ATO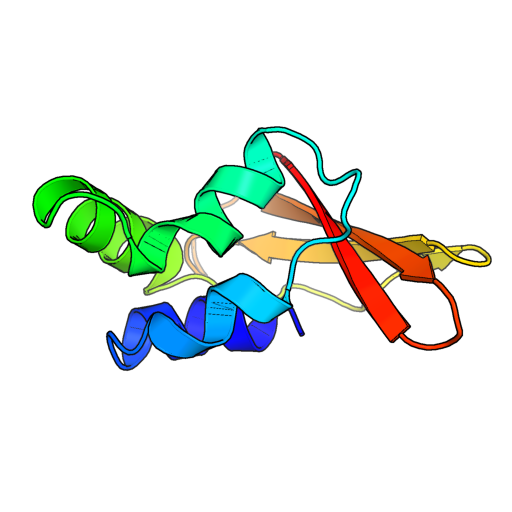M 739 N N . GLN A 1 94 ? 8.617 -0.145 -4.132 1.00 91.19 94 GLN A N 1
ATOM 740 C CA . GLN A 1 94 ? 10.009 -0.064 -3.709 1.00 91.19 94 GLN A CA 1
ATOM 741 C C . GLN A 1 94 ? 10.123 0.633 -2.355 1.00 91.19 94 GLN A C 1
ATOM 743 O O . GLN A 1 94 ? 10.827 0.150 -1.476 1.00 91.19 94 GLN A O 1
ATOM 748 N N . ARG A 1 95 ? 9.424 1.760 -2.181 1.00 90.75 95 ARG A N 1
ATOM 749 C CA . ARG A 1 95 ? 9.398 2.542 -0.937 1.00 90.75 95 ARG A CA 1
ATOM 750 C C . ARG A 1 95 ? 8.242 3.533 -0.929 1.00 90.75 95 ARG A C 1
ATOM 752 O O . ARG A 1 95 ? 7.651 3.824 -1.971 1.00 90.75 95 ARG A O 1
ATOM 759 N N . PHE A 1 96 ? 7.958 4.105 0.235 1.00 88.50 96 PHE A N 1
ATOM 760 C CA . PHE A 1 96 ? 7.123 5.299 0.334 1.00 88.50 96 PHE A CA 1
ATOM 761 C C . PHE A 1 96 ? 7.696 6.317 1.329 1.00 88.50 96 PHE A C 1
ATOM 763 O O . PHE A 1 96 ? 8.495 5.960 2.195 1.00 88.50 96 PHE A O 1
ATOM 770 N N . GLN A 1 97 ? 7.309 7.583 1.166 1.00 88.19 97 GLN A N 1
ATOM 771 C CA . GLN A 1 97 ? 7.737 8.734 1.971 1.00 88.19 97 GLN A CA 1
ATOM 772 C C . GLN A 1 97 ? 6.535 9.630 2.306 1.00 88.19 97 GLN A C 1
ATOM 774 O O . GLN A 1 97 ? 5.552 9.630 1.558 1.00 88.19 97 GLN A O 1
ATOM 779 N N . GLU A 1 98 ? 6.633 10.381 3.407 1.00 81.44 98 GLU A N 1
ATOM 780 C CA . GLU A 1 98 ? 5.636 11.358 3.887 1.00 81.44 98 GLU A CA 1
ATOM 781 C C . GLU A 1 98 ? 6.219 12.768 3.979 1.00 81.44 98 GLU A C 1
ATOM 783 O O . GLU A 1 98 ? 7.437 12.872 4.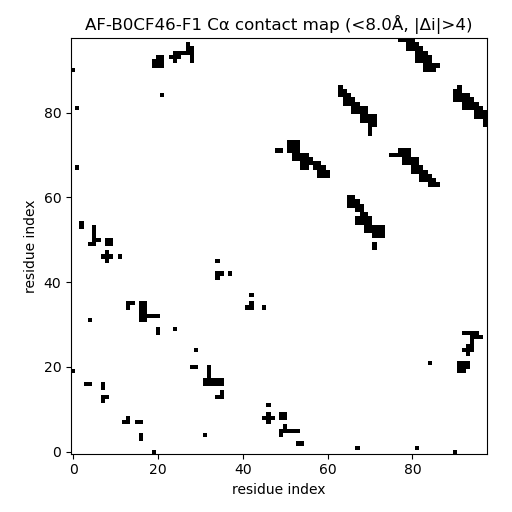255 1.00 81.44 98 GLU A O 1
#

Organism: Acaryochloris marina (strain MBIC 11017) (NCBI:txid329726)

Secondary structure (DSSP, 8-state):
-HHHHHHHHHH---TTGGGSB-TT--HHHHHHHSTTTS-HHHHHHHHHHHTT-EE-SPPEEETTEEEEEEESSTT--PEEEEEEEEETTEEEEEEEE-

Solvent-accessible surface area (backbone atoms only — not comparable to full-atom values): 5285 Å² total; per-residue (Å²): 112,73,64,52,59,29,50,21,27,65,70,68,53,42,78,70,34,52,78,38,47,40,98,82,34,37,74,61,23,44,59,58,22,48,40,60,78,47,57,71,71,56,41,48,53,49,24,69,56,28,48,54,35,43,80,47,83,71,75,47,75,58,91,59,32,36,39,41,39,24,22,50,33,92,88,51,85,61,48,33,40,36,37,30,38,52,54,97,90,42,78,20,36,33,33,56,48,114

pLDDT: mean 89.67, std 6.0, range [72.25, 96.06]

Nearest PDB structures (foldseek):
  4hz9-assembly1_B  TM=4.746E-01  e=2.533E-02  Ralstonia pickettii 12D
  6d63-assembly2_D  TM=5.431E-01  e=1.697E-01  Pseudomonas sp. ADP
  6pny-assembly1_A  TM=5.633E-01  e=6.961E-01  Francisella tularensis subsp. tularensis SCHU S4
  4qny-assembly3_B  TM=4.930E-01  e=2.855E+00  Leishmania donovani BPK282A1
  2gia-assembly1_G  TM=4.719E-01  e=5.273E+00  Trypanosoma brucei brucei TREU927

Sequence (98 aa):
MIQRIFDSAKTKDLSQLSRLCAPQAETTANIICEISEAQPDQKEKFVDRFLTAQIRGSTEFSGYTATVKAVMSPNQQNSLKFELIQENGNWYLQRFQE

Mean predicted aligned error: 3.93 Å

Radius of gyration: 12.84 Å; Cα contacts (8 Å, |Δi|>4): 176; chains: 1; bounding box: 27×30×35 Å